Protein AF-A0A968ZAB3-F1 (afdb_monomer_lite)

Structure (mmCIF, N/CA/C/O backbone):
data_AF-A0A968ZAB3-F1
#
_entry.id   AF-A0A968ZAB3-F1
#
loop_
_atom_site.group_PDB
_atom_site.id
_atom_site.type_symbol
_atom_site.label_atom_id
_atom_site.label_alt_id
_atom_site.label_comp_id
_atom_site.label_asym_id
_atom_site.label_entity_id
_atom_site.label_seq_id
_atom_site.pdbx_PDB_ins_code
_atom_site.Cartn_x
_atom_site.Cartn_y
_atom_site.Cartn_z
_atom_site.occupancy
_atom_site.B_iso_or_equiv
_atom_site.auth_seq_id
_atom_site.auth_comp_id
_atom_site.auth_asym_id
_atom_site.auth_atom_id
_atom_site.pdbx_PDB_model_num
ATOM 1 N N . MET A 1 1 ? -0.137 -15.076 -0.447 1.00 89.81 1 MET A N 1
ATOM 2 C CA . MET A 1 1 ? 0.086 -13.792 0.248 1.00 89.81 1 MET A CA 1
ATOM 3 C C . MET A 1 1 ? 0.055 -14.025 1.760 1.00 89.81 1 MET A C 1
ATOM 5 O O . MET A 1 1 ? -0.818 -14.782 2.171 1.00 89.81 1 MET A O 1
ATOM 9 N N . PRO A 1 2 ? 0.980 -13.472 2.573 1.00 95.81 2 PRO A N 1
ATOM 10 C CA . PRO A 1 2 ? 0.998 -13.671 4.029 1.00 95.81 2 PRO A CA 1
ATOM 11 C C . PRO A 1 2 ? -0.236 -13.106 4.744 1.00 95.81 2 PRO A C 1
ATOM 13 O O . PRO A 1 2 ? -0.770 -12.071 4.343 1.00 95.81 2 PRO A O 1
ATOM 16 N N . ASN A 1 3 ? -0.643 -13.758 5.839 1.00 97.44 3 ASN A N 1
ATOM 17 C CA . ASN A 1 3 ? -1.815 -13.360 6.627 1.00 97.44 3 ASN A CA 1
ATOM 18 C C . ASN A 1 3 ? -1.611 -12.066 7.428 1.00 97.44 3 ASN A C 1
ATOM 20 O O . ASN A 1 3 ? -2.592 -11.393 7.720 1.00 97.44 3 ASN A O 1
ATOM 24 N N . LEU A 1 4 ? -0.371 -11.720 7.782 1.00 98.12 4 LEU A N 1
ATOM 25 C CA . LEU A 1 4 ? -0.034 -10.498 8.517 1.00 98.12 4 LEU A CA 1
ATOM 26 C C . LEU A 1 4 ? 0.718 -9.521 7.618 1.00 98.12 4 LEU A C 1
ATOM 28 O O . LEU A 1 4 ? 1.551 -9.944 6.812 1.00 98.12 4 LEU A O 1
ATOM 32 N N . LEU A 1 5 ? 0.442 -8.225 7.774 1.00 98.12 5 LEU A N 1
ATOM 33 C CA . LEU A 1 5 ? 1.093 -7.162 7.011 1.00 98.12 5 LEU A CA 1
ATOM 34 C C . LEU A 1 5 ? 2.59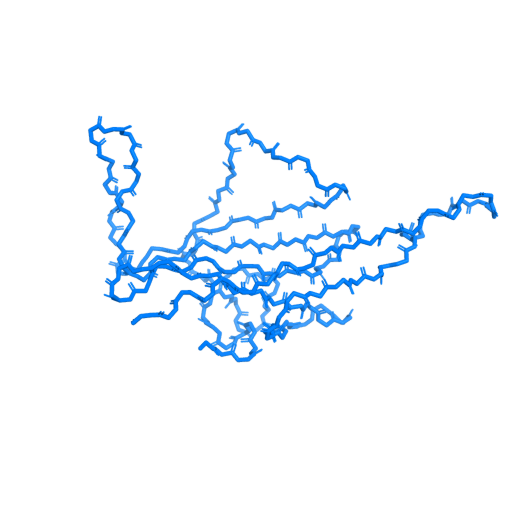2 -7.091 7.328 1.00 98.12 5 LEU A C 1
ATOM 36 O O . LEU A 1 5 ? 3.405 -6.985 6.408 1.00 98.12 5 LEU A O 1
ATOM 40 N N . SER A 1 6 ? 2.967 -7.235 8.600 1.00 97.81 6 SER A N 1
ATOM 41 C CA . SER A 1 6 ? 4.368 -7.302 9.046 1.00 97.81 6 SER A CA 1
ATOM 42 C C . SER A 1 6 ? 5.193 -8.398 8.351 1.00 97.81 6 SER A C 1
ATOM 44 O O . SER A 1 6 ? 6.395 -8.236 8.149 1.00 97.81 6 SER A O 1
ATOM 46 N N . ALA A 1 7 ? 4.553 -9.483 7.906 1.00 97.50 7 ALA A N 1
ATOM 47 C CA . ALA A 1 7 ? 5.204 -10.606 7.230 1.00 97.50 7 ALA A CA 1
ATOM 48 C C . ALA A 1 7 ? 5.378 -10.409 5.710 1.00 97.50 7 ALA A C 1
ATOM 50 O O . ALA A 1 7 ? 5.900 -11.289 5.029 1.00 97.50 7 ALA A O 1
ATOM 51 N N . THR A 1 8 ? 4.924 -9.283 5.153 1.00 95.94 8 THR A N 1
ATOM 52 C CA . THR A 1 8 ? 4.947 -9.032 3.698 1.00 95.94 8 THR A CA 1
ATOM 53 C C . THR A 1 8 ? 6.264 -8.459 3.183 1.00 95.94 8 THR A C 1
ATOM 55 O O . THR A 1 8 ? 6.495 -8.467 1.978 1.00 95.94 8 THR A O 1
ATOM 58 N N . GLY A 1 9 ? 7.092 -7.901 4.071 1.00 95.12 9 GLY A N 1
ATOM 59 C CA . GLY A 1 9 ? 8.276 -7.120 3.700 1.00 95.12 9 GLY A CA 1
ATOM 60 C C . GLY A 1 9 ? 7.972 -5.718 3.149 1.00 95.12 9 GLY A C 1
ATOM 61 O O . GLY A 1 9 ? 8.903 -4.981 2.847 1.00 95.12 9 GLY A O 1
ATOM 62 N N . CYS A 1 10 ? 6.698 -5.318 3.034 1.00 96.19 10 CYS A N 1
ATOM 63 C CA . CYS A 1 10 ? 6.307 -3.985 2.547 1.00 96.19 10 CYS A CA 1
ATOM 64 C C . CYS A 1 10 ? 6.329 -2.907 3.645 1.00 96.19 10 CYS A C 1
ATOM 66 O O . CYS A 1 10 ? 6.265 -1.714 3.356 1.00 96.19 10 CYS A O 1
ATOM 68 N N . VAL A 1 11 ? 6.426 -3.314 4.908 1.00 97.88 11 VAL A N 1
ATOM 69 C CA . VAL A 1 11 ? 6.425 -2.437 6.084 1.00 97.88 11 VAL A CA 1
ATOM 70 C C . VAL A 1 11 ? 7.635 -2.721 6.966 1.00 97.88 11 VAL A C 1
ATOM 72 O O . VAL A 1 11 ? 8.262 -3.777 6.862 1.00 97.88 11 VAL A O 1
ATOM 75 N N . ASN A 1 12 ? 7.968 -1.787 7.851 1.00 97.25 12 ASN A N 1
ATOM 76 C CA . ASN A 1 12 ? 8.975 -2.023 8.873 1.00 97.25 12 ASN A CA 1
ATOM 77 C C . ASN A 1 12 ? 8.484 -3.128 9.827 1.00 97.25 12 ASN A C 1
ATOM 79 O O . ASN A 1 12 ? 7.412 -3.023 10.414 1.00 97.25 12 ASN A O 1
ATOM 83 N N . THR A 1 13 ? 9.272 -4.189 10.004 1.00 92.19 13 THR A N 1
ATOM 84 C CA . THR A 1 13 ? 8.870 -5.361 10.802 1.00 92.19 13 THR A CA 1
ATOM 85 C C . THR A 1 13 ? 8.714 -5.069 12.295 1.00 92.19 13 THR A C 1
ATOM 87 O O . THR A 1 13 ? 7.962 -5.766 12.967 1.00 92.19 13 THR A O 1
ATOM 90 N N . GLN A 1 14 ? 9.392 -4.043 12.816 1.00 94.88 14 GLN A N 1
ATOM 91 C CA . GLN A 1 14 ? 9.290 -3.602 14.213 1.00 94.88 14 GLN A CA 1
ATOM 92 C C . GLN A 1 14 ? 8.201 -2.541 14.413 1.00 94.88 14 GLN A C 1
ATOM 94 O O . GLN A 1 14 ? 7.703 -2.361 15.521 1.00 94.88 14 GLN A O 1
ATOM 99 N N . ASN A 1 15 ? 7.836 -1.824 13.350 1.00 96.62 15 ASN A N 1
ATOM 100 C CA . ASN A 1 15 ? 6.760 -0.843 13.364 1.00 96.62 15 ASN A CA 1
ATOM 101 C C . ASN A 1 15 ? 5.986 -0.885 12.037 1.00 96.62 15 ASN A C 1
ATOM 103 O O . ASN A 1 15 ? 6.250 -0.063 11.155 1.00 96.62 15 ASN A O 1
ATOM 107 N N . PRO A 1 16 ? 5.015 -1.806 11.891 1.00 97.19 16 PRO A N 1
ATOM 108 C CA . PRO A 1 16 ? 4.278 -1.998 10.642 1.00 97.19 16 PRO A CA 1
ATOM 109 C C . PRO A 1 16 ? 3.533 -0.755 10.133 1.00 97.19 16 PRO A C 1
ATOM 111 O O . PRO A 1 16 ? 3.078 -0.738 8.993 1.00 97.19 16 PRO A O 1
ATOM 114 N N . ALA A 1 17 ? 3.369 0.279 10.970 1.00 96.44 17 ALA A N 1
ATOM 115 C CA . ALA A 1 17 ? 2.739 1.547 10.597 1.00 96.44 17 ALA A CA 1
ATOM 116 C C . ALA A 1 17 ? 3.661 2.447 9.757 1.00 96.44 17 ALA A C 1
ATOM 118 O O . ALA A 1 17 ? 3.250 3.534 9.345 1.00 96.44 17 ALA A O 1
ATOM 119 N N . GLN A 1 18 ? 4.915 2.031 9.576 1.00 97.56 18 GLN A N 1
ATOM 120 C CA . GLN A 1 18 ? 5.922 2.684 8.755 1.00 97.56 18 GLN A CA 1
ATOM 121 C C . GLN A 1 18 ? 6.264 1.796 7.553 1.00 97.56 18 GLN A C 1
ATOM 123 O O . GLN A 1 18 ? 6.309 0.568 7.685 1.00 97.56 18 GLN A O 1
ATOM 128 N N . PRO A 1 19 ? 6.554 2.390 6.385 1.00 97.44 19 PRO A N 1
ATOM 129 C CA . PRO A 1 19 ? 6.992 1.631 5.222 1.00 97.44 19 PRO A CA 1
ATOM 130 C C . PRO A 1 19 ? 8.323 0.919 5.490 1.00 97.44 19 PRO A C 1
ATOM 132 O O . PRO A 1 19 ? 9.128 1.353 6.318 1.00 97.44 19 PRO A O 1
ATOM 135 N N . ALA A 1 20 ? 8.573 -0.172 4.766 1.00 96.56 20 ALA A N 1
ATOM 136 C CA . ALA A 1 20 ? 9.901 -0.773 4.745 1.00 96.56 20 ALA A CA 1
ATOM 137 C C . ALA A 1 20 ? 10.923 0.184 4.103 1.00 96.56 20 ALA A C 1
ATOM 139 O O . ALA A 1 20 ? 10.577 1.067 3.312 1.00 96.56 20 ALA A O 1
ATOM 140 N N . ASN A 1 21 ? 12.204 -0.003 4.424 1.00 93.12 21 ASN A N 1
ATOM 141 C CA . ASN A 1 21 ? 13.275 0.788 3.821 1.00 93.12 21 ASN A CA 1
ATOM 142 C C . ASN A 1 21 ? 13.300 0.609 2.294 1.00 93.12 21 ASN A C 1
ATOM 144 O O . ASN A 1 21 ? 13.157 -0.502 1.790 1.00 93.12 21 ASN A O 1
ATOM 148 N N . GLY A 1 22 ? 13.525 1.706 1.567 1.00 89.12 22 GLY A N 1
ATOM 149 C CA . GLY A 1 22 ? 13.608 1.708 0.101 1.00 89.12 22 GLY A CA 1
ATOM 150 C C . GLY A 1 22 ? 12.270 1.891 -0.621 1.00 89.12 22 GLY A C 1
ATOM 151 O O . GLY A 1 22 ? 12.263 2.057 -1.838 1.00 89.12 22 GLY A O 1
ATOM 152 N N . LEU A 1 23 ? 11.144 1.922 0.099 1.00 94.44 23 LEU A N 1
ATOM 153 C CA . LEU A 1 23 ? 9.862 2.324 -0.474 1.00 94.44 23 LEU A CA 1
ATOM 154 C C . LEU A 1 23 ? 9.859 3.825 -0.782 1.00 94.44 23 LEU A C 1
ATOM 156 O O . LEU A 1 23 ? 10.182 4.655 0.068 1.00 94.44 23 LEU A O 1
ATOM 160 N N . ILE A 1 24 ? 9.451 4.172 -1.999 1.00 94.25 24 ILE A N 1
ATOM 161 C CA . ILE A 1 24 ? 9.455 5.542 -2.511 1.00 94.25 24 ILE A CA 1
ATOM 162 C C . ILE A 1 24 ? 8.094 6.181 -2.208 1.00 94.25 24 ILE A C 1
ATOM 164 O O . ILE A 1 24 ? 7.087 5.709 -2.744 1.00 94.25 24 ILE A O 1
ATOM 168 N N . PRO A 1 25 ? 8.011 7.225 -1.364 1.00 96.69 25 PRO A N 1
ATOM 169 C CA . PRO A 1 25 ? 6.752 7.917 -1.113 1.00 96.69 25 PRO A CA 1
ATOM 170 C C . PRO A 1 25 ? 6.302 8.687 -2.358 1.00 96.69 25 PRO A C 1
ATOM 172 O O . PRO A 1 25 ? 7.124 9.269 -3.067 1.00 96.69 25 PRO A O 1
ATOM 175 N N . TYR A 1 26 ? 4.996 8.722 -2.615 1.00 94.56 26 TYR A N 1
ATOM 176 C CA . TYR A 1 26 ? 4.434 9.538 -3.692 1.00 94.56 26 TYR A CA 1
ATOM 177 C C . TYR A 1 26 ? 3.026 10.029 -3.357 1.00 94.56 26 TYR A C 1
ATOM 179 O O . TYR A 1 26 ? 2.300 9.409 -2.581 1.00 94.56 26 TYR A O 1
ATOM 187 N N . GLU A 1 27 ? 2.608 11.104 -4.021 1.00 93.44 27 GLU A N 1
ATOM 188 C CA . GLU A 1 27 ? 1.222 11.568 -4.030 1.00 93.44 27 GLU A CA 1
ATOM 189 C C . GLU A 1 27 ? 0.727 11.705 -5.476 1.00 93.44 27 GLU A C 1
ATOM 191 O O . GLU A 1 27 ? 1.473 12.173 -6.339 1.00 93.44 27 GLU A O 1
ATOM 196 N N . PRO A 1 28 ? -0.517 11.293 -5.784 1.00 90.62 28 PRO A N 1
ATOM 197 C CA . PRO A 1 28 ? -1.121 11.574 -7.079 1.00 90.62 28 PRO A CA 1
ATOM 198 C C . PRO A 1 28 ? -1.289 13.083 -7.278 1.00 90.62 28 PRO A C 1
ATOM 200 O O . PRO A 1 28 ? -1.710 13.781 -6.358 1.00 90.62 28 PRO A O 1
ATOM 203 N N . ALA A 1 29 ? -1.069 13.567 -8.502 1.00 88.81 29 ALA A N 1
ATOM 204 C CA . ALA A 1 29 ? -1.278 14.978 -8.842 1.00 88.81 29 ALA A CA 1
ATOM 205 C C . ALA A 1 29 ? -2.730 15.447 -8.599 1.00 88.81 29 ALA A C 1
ATOM 207 O O . ALA A 1 29 ? -2.961 16.598 -8.242 1.00 88.81 29 ALA A O 1
ATOM 208 N N . ALA A 1 30 ? -3.701 14.541 -8.757 1.00 89.25 30 ALA A N 1
ATOM 209 C CA . ALA A 1 30 ? -5.115 14.773 -8.477 1.00 89.25 30 ALA A CA 1
ATOM 210 C C . ALA A 1 30 ? -5.609 13.798 -7.386 1.00 89.25 30 ALA A C 1
ATOM 212 O O . ALA A 1 30 ? -6.000 12.666 -7.692 1.00 89.25 30 ALA A O 1
ATOM 213 N N . PRO A 1 31 ? -5.559 14.179 -6.097 1.00 84.81 31 PRO A N 1
ATOM 214 C CA . PRO A 1 31 ? -5.980 13.306 -5.008 1.00 84.81 31 PRO A CA 1
ATOM 215 C C . PRO A 1 31 ? -7.510 13.196 -4.926 1.00 84.81 31 PRO A C 1
ATOM 217 O O . PRO A 1 31 ? -8.227 14.193 -4.905 1.00 84.81 31 PRO A O 1
ATOM 220 N N . PHE A 1 32 ? -8.022 11.968 -4.805 1.00 80.62 32 PHE A N 1
ATOM 221 C CA . PHE A 1 32 ? -9.450 11.725 -4.585 1.00 80.62 32 PHE A CA 1
ATOM 222 C C . PHE A 1 32 ? -9.852 11.892 -3.113 1.00 80.62 32 PHE A C 1
ATOM 224 O O . PHE A 1 32 ? -9.198 11.361 -2.203 1.00 80.62 32 PHE A O 1
ATOM 231 N N . TRP A 1 33 ? -10.986 12.566 -2.894 1.00 81.56 33 TRP A N 1
ATOM 232 C CA . TRP A 1 33 ? -11.656 12.622 -1.596 1.00 81.56 33 TRP A CA 1
ATOM 233 C C . TRP A 1 33 ? -12.182 11.235 -1.192 1.00 81.56 33 TRP A C 1
ATOM 235 O O . TRP A 1 33 ? -12.580 10.434 -2.039 1.00 81.56 33 TRP A O 1
ATOM 245 N N . SER A 1 34 ? -12.132 10.906 0.102 1.00 76.94 34 SER A N 1
ATOM 246 C CA . SER A 1 34 ? -12.699 9.651 0.626 1.00 76.94 34 SER A CA 1
ATOM 247 C C . SER A 1 34 ? -13.106 9.818 2.082 1.00 76.94 34 SER A C 1
ATOM 249 O O . SER A 1 34 ? -12.380 9.377 2.965 1.00 76.94 34 SER A O 1
ATOM 251 N N . ASP A 1 35 ? -14.209 10.518 2.335 1.00 80.50 35 ASP A N 1
ATOM 252 C CA . ASP A 1 35 ? -14.836 10.571 3.664 1.00 80.50 35 ASP A CA 1
ATOM 253 C C . ASP A 1 35 ? -13.863 10.946 4.800 1.00 80.50 35 ASP A C 1
ATOM 255 O O . ASP A 1 35 ? -13.811 10.306 5.848 1.00 80.50 35 ASP A O 1
ATOM 259 N N . ASN A 1 36 ? -13.039 11.977 4.573 1.00 84.06 36 ASN A N 1
ATOM 260 C CA . ASN A 1 36 ? -11.971 12.437 5.479 1.00 84.06 36 ASN A CA 1
ATOM 261 C C . ASN A 1 36 ? -10.839 11.431 5.767 1.00 84.06 36 ASN A C 1
ATOM 263 O O . ASN A 1 36 ? -9.986 11.706 6.614 1.00 84.06 36 ASN A O 1
ATOM 267 N N . ALA A 1 37 ? -10.774 10.301 5.062 1.00 89.06 37 ALA A N 1
ATOM 268 C CA . ALA A 1 37 ? -9.655 9.381 5.176 1.00 89.06 37 ALA A CA 1
ATOM 269 C C . ALA A 1 37 ? -8.405 9.943 4.483 1.00 89.06 37 ALA A C 1
ATOM 271 O O . ALA A 1 37 ? -8.390 10.159 3.257 1.00 89.06 37 ALA A O 1
ATOM 272 N N . THR A 1 38 ? -7.339 10.129 5.261 1.00 91.94 38 THR A N 1
ATOM 273 C CA . THR A 1 38 ? -6.016 10.456 4.727 1.00 91.94 38 THR A CA 1
ATOM 274 C C . THR A 1 38 ? -5.365 9.198 4.172 1.00 91.94 38 THR A C 1
ATOM 276 O O . THR A 1 38 ? -5.655 8.076 4.601 1.00 91.94 38 THR A O 1
ATOM 279 N N . LYS A 1 39 ? -4.534 9.384 3.146 1.00 94.19 39 LYS A N 1
ATOM 280 C CA . LYS A 1 39 ? -3.902 8.288 2.421 1.00 94.19 39 LYS A CA 1
ATOM 281 C C . LYS A 1 39 ? -2.432 8.590 2.288 1.00 94.19 39 LYS A C 1
ATOM 283 O O . LYS A 1 39 ? -2.087 9.636 1.760 1.00 94.19 39 LYS A O 1
ATOM 288 N N . GLU A 1 40 ? -1.615 7.662 2.740 1.00 96.19 40 GLU A N 1
ATOM 289 C CA . GLU A 1 40 ? -0.171 7.698 2.554 1.00 96.19 40 GLU A CA 1
ATOM 290 C C . GLU A 1 40 ? 0.171 6.593 1.559 1.00 96.19 40 GLU A C 1
ATOM 292 O O . GLU A 1 40 ? -0.423 5.507 1.615 1.00 96.19 40 GLU A O 1
ATOM 297 N N . ARG A 1 41 ? 1.050 6.873 0.593 1.00 97.69 41 ARG A N 1
ATOM 298 C CA . ARG A 1 41 ? 1.319 5.944 -0.505 1.00 97.69 41 ARG A CA 1
ATOM 299 C C . ARG A 1 41 ? 2.797 5.789 -0.755 1.00 97.69 41 ARG A C 1
ATOM 301 O O . ARG A 1 41 ? 3.563 6.747 -0.697 1.00 97.69 41 ARG A O 1
ATOM 308 N N . TRP A 1 42 ? 3.148 4.565 -1.114 1.00 97.88 42 TRP A N 1
ATOM 309 C CA . TRP A 1 42 ? 4.507 4.192 -1.434 1.00 97.88 42 TRP A CA 1
ATOM 310 C C . TRP A 1 42 ? 4.557 3.267 -2.636 1.00 97.88 42 TRP A C 1
ATOM 312 O O . TRP A 1 42 ? 3.627 2.496 -2.893 1.00 97.88 42 TRP A O 1
ATOM 322 N N . LEU A 1 43 ? 5.666 3.348 -3.354 1.00 96.19 43 LEU A N 1
ATOM 323 C CA . LEU A 1 43 ? 6.013 2.487 -4.464 1.00 96.19 43 LEU A CA 1
ATOM 324 C C . LEU A 1 43 ? 7.267 1.695 -4.096 1.00 96.19 43 LEU A C 1
ATOM 326 O O . LEU A 1 43 ? 8.307 2.275 -3.790 1.00 96.19 43 LEU A O 1
ATOM 330 N N . ALA A 1 44 ? 7.171 0.372 -4.138 1.00 94.75 44 ALA A N 1
ATOM 331 C CA . ALA A 1 44 ? 8.320 -0.516 -4.088 1.00 94.75 44 ALA A CA 1
ATOM 332 C C . ALA A 1 44 ? 8.657 -0.956 -5.514 1.00 94.75 44 ALA A C 1
ATOM 334 O O . ALA A 1 44 ? 7.804 -1.506 -6.217 1.00 94.75 44 ALA A O 1
ATOM 335 N N . VAL A 1 45 ? 9.901 -0.726 -5.931 1.00 92.75 45 VAL A N 1
ATOM 336 C CA . VAL A 1 45 ? 10.437 -1.216 -7.203 1.00 92.75 45 VAL A CA 1
ATOM 337 C C . VAL A 1 45 ? 11.515 -2.252 -6.885 1.00 92.75 45 VAL A C 1
ATOM 339 O O . VAL A 1 45 ? 12.465 -1.924 -6.171 1.00 92.75 45 VAL A O 1
ATOM 342 N N . PRO A 1 46 ? 11.380 -3.504 -7.350 1.00 87.75 46 PRO A N 1
ATOM 343 C CA . PRO A 1 46 ? 12.362 -4.543 -7.069 1.00 87.75 46 PRO A CA 1
ATOM 344 C C . PRO A 1 46 ? 13.714 -4.244 -7.732 1.00 87.75 46 PRO A C 1
ATOM 346 O O . PRO A 1 46 ? 13.798 -3.518 -8.720 1.00 87.75 46 PRO A O 1
ATOM 349 N N . ASN A 1 47 ? 14.777 -4.848 -7.195 1.00 78.44 47 ASN A N 1
ATOM 350 C CA . ASN A 1 47 ? 16.124 -4.885 -7.786 1.00 78.44 47 ASN A CA 1
ATOM 351 C C . ASN A 1 47 ? 16.797 -3.522 -8.034 1.00 78.44 47 ASN A C 1
ATOM 353 O O . ASN A 1 47 ? 17.752 -3.455 -8.806 1.00 78.44 47 ASN A O 1
ATOM 357 N N . SER A 1 48 ? 16.322 -2.442 -7.403 1.00 66.31 48 SER A N 1
ATOM 358 C CA . SER A 1 48 ? 16.836 -1.080 -7.621 1.00 66.31 48 SER A CA 1
ATOM 359 C C . SER A 1 48 ? 16.846 -0.667 -9.101 1.00 66.31 48 SER A C 1
ATOM 361 O O . SER A 1 48 ? 17.716 0.083 -9.541 1.00 66.31 48 SER A O 1
ATOM 363 N N . THR A 1 49 ? 15.900 -1.182 -9.891 1.00 75.06 49 THR A N 1
ATOM 364 C CA . THR A 1 49 ? 15.803 -0.882 -11.323 1.00 75.06 49 THR A CA 1
ATOM 365 C C . THR A 1 49 ? 15.070 0.429 -11.582 1.00 75.06 49 THR A C 1
ATOM 367 O O . THR A 1 49 ? 14.209 0.842 -10.806 1.00 75.06 49 THR A O 1
ATOM 370 N N . SER A 1 50 ? 15.358 1.054 -12.721 1.00 81.69 50 SER A N 1
ATOM 371 C CA . SER A 1 50 ? 14.627 2.215 -13.229 1.00 81.69 50 SER A CA 1
ATOM 372 C C . SER A 1 50 ? 13.240 1.820 -13.744 1.00 81.69 50 SER A C 1
ATOM 374 O O . SER A 1 50 ? 13.071 0.756 -14.338 1.00 81.69 50 SER A O 1
ATOM 376 N N . ILE A 1 51 ? 12.262 2.710 -13.584 1.00 89.75 51 ILE A N 1
ATOM 377 C CA . ILE A 1 51 ? 10.969 2.614 -14.270 1.00 89.75 51 ILE A CA 1
ATOM 378 C C . ILE A 1 51 ? 11.102 3.311 -15.625 1.00 89.75 51 ILE A C 1
ATOM 380 O O . ILE A 1 51 ? 11.532 4.463 -15.686 1.00 89.75 51 ILE A O 1
ATOM 384 N N . GLY A 1 52 ? 10.747 2.614 -16.703 1.00 86.00 52 GLY A N 1
ATOM 385 C CA . GLY A 1 52 ? 10.635 3.216 -18.032 1.00 86.00 52 GLY A CA 1
ATOM 386 C C . GLY A 1 52 ? 9.297 3.934 -18.213 1.00 86.00 52 GLY A C 1
ATOM 387 O O . GLY A 1 52 ? 8.302 3.547 -17.602 1.00 86.00 52 GLY A O 1
ATOM 388 N N . VAL A 1 53 ? 9.268 4.948 -19.076 1.00 90.88 53 VAL A N 1
ATOM 389 C CA . VAL A 1 53 ? 8.033 5.599 -19.534 1.00 90.88 53 VAL A CA 1
ATOM 390 C C . VAL A 1 53 ? 7.826 5.220 -20.997 1.00 90.88 53 VAL A C 1
ATOM 392 O O . VAL A 1 53 ? 8.725 5.423 -21.816 1.00 90.88 53 VAL A O 1
ATOM 395 N N . GLY A 1 54 ? 6.683 4.614 -21.305 1.00 89.31 54 GLY A N 1
ATOM 396 C CA . GLY A 1 54 ? 6.292 4.247 -22.660 1.00 89.31 54 GLY A CA 1
ATOM 397 C C . GLY A 1 54 ? 6.015 5.472 -23.531 1.00 89.31 54 GLY A C 1
ATOM 398 O O . GLY A 1 54 ? 5.893 6.597 -23.048 1.00 89.31 54 GLY A O 1
ATOM 399 N N . SER A 1 55 ? 5.898 5.263 -24.844 1.00 91.44 55 SER A N 1
ATOM 400 C CA . SER A 1 55 ? 5.546 6.332 -25.794 1.00 91.44 55 SER A CA 1
ATOM 401 C C . SER A 1 55 ? 4.143 6.912 -25.571 1.00 91.44 55 SER A C 1
ATOM 403 O O . SER A 1 55 ? 3.846 8.002 -26.048 1.00 91.44 55 SER A O 1
ATOM 405 N N . ASP A 1 56 ? 3.286 6.173 -24.873 1.00 92.75 56 ASP A N 1
ATOM 406 C CA . ASP A 1 56 ? 1.953 6.561 -24.405 1.00 92.75 56 ASP A CA 1
ATOM 407 C C . ASP A 1 56 ? 1.974 7.354 -23.085 1.00 92.75 56 ASP A C 1
ATOM 409 O O . ASP A 1 56 ? 0.951 7.905 -22.685 1.00 92.75 56 ASP A O 1
ATOM 413 N N . GLY A 1 57 ? 3.136 7.461 -22.434 1.00 89.25 57 GLY A N 1
ATOM 414 C CA . GLY A 1 57 ? 3.294 8.104 -21.133 1.00 89.25 57 GLY A CA 1
ATOM 415 C C . GLY A 1 57 ? 3.086 7.167 -19.941 1.00 89.25 57 GLY A C 1
ATOM 416 O O . GLY A 1 57 ? 3.256 7.610 -18.803 1.00 89.25 57 GLY A O 1
ATOM 417 N N . ASP A 1 58 ? 2.774 5.889 -20.172 1.00 89.38 58 ASP A N 1
ATOM 418 C CA . ASP A 1 58 ? 2.538 4.926 -19.100 1.00 89.38 58 ASP A CA 1
ATOM 419 C C . ASP A 1 58 ? 3.849 4.397 -18.509 1.00 89.38 58 ASP A C 1
ATOM 421 O O . ASP A 1 58 ? 4.886 4.281 -19.168 1.00 89.38 58 ASP A O 1
ATOM 425 N N . PHE A 1 59 ? 3.814 4.053 -17.223 1.00 90.25 59 PHE A N 1
ATOM 426 C CA . PHE A 1 59 ? 4.969 3.492 -16.532 1.00 90.25 59 PHE A CA 1
ATOM 427 C C . PHE A 1 59 ? 5.103 1.990 -16.787 1.00 90.25 59 PHE A C 1
ATOM 429 O O . PHE A 1 59 ? 4.246 1.192 -16.404 1.00 90.25 59 PHE A O 1
ATOM 436 N N . GLY A 1 60 ? 6.248 1.592 -17.339 1.00 91.06 60 GLY A N 1
ATOM 437 C CA . GLY A 1 60 ? 6.677 0.201 -17.444 1.00 91.06 60 GLY A CA 1
ATOM 438 C C . GLY A 1 60 ? 7.174 -0.317 -16.097 1.00 91.06 60 GLY A C 1
ATOM 439 O O . GLY A 1 60 ? 8.379 -0.391 -15.860 1.00 91.06 60 GLY A O 1
ATOM 440 N N . LEU A 1 61 ? 6.247 -0.636 -15.191 1.00 92.12 61 LEU A N 1
ATOM 441 C CA . LEU A 1 61 ? 6.570 -1.154 -13.859 1.00 92.12 61 LEU A CA 1
ATOM 442 C C . LEU A 1 61 ? 7.019 -2.623 -13.946 1.00 92.12 61 LEU A C 1
ATOM 444 O O . LEU A 1 61 ? 6.266 -3.441 -14.477 1.00 92.12 61 LEU A O 1
ATOM 448 N N . PRO A 1 62 ? 8.205 -3.002 -13.435 1.00 92.69 62 PRO A N 1
ATOM 449 C CA . PRO A 1 62 ? 8.687 -4.381 -13.509 1.00 92.69 62 PRO A CA 1
ATOM 450 C C . PRO A 1 62 ? 7.838 -5.352 -12.670 1.00 92.69 62 PRO A C 1
ATOM 452 O O . PRO A 1 62 ? 7.129 -4.967 -11.738 1.00 92.69 62 PRO A O 1
ATOM 455 N N . ASN A 1 63 ? 7.918 -6.646 -12.995 1.00 93.81 63 ASN A N 1
ATOM 456 C CA . ASN A 1 63 ? 7.308 -7.693 -12.172 1.00 93.81 63 ASN A CA 1
ATOM 457 C C . ASN A 1 63 ? 7.917 -7.643 -10.763 1.00 93.81 63 ASN A C 1
ATOM 459 O O . ASN A 1 63 ? 9.130 -7.508 -10.614 1.00 93.81 63 ASN A O 1
ATOM 463 N N . GLY A 1 64 ? 7.075 -7.743 -9.737 1.00 92.88 64 GLY A N 1
ATOM 464 C CA . GLY A 1 64 ? 7.432 -7.557 -8.331 1.00 92.88 64 GLY A CA 1
ATOM 465 C C . GLY A 1 64 ? 7.207 -6.138 -7.798 1.00 92.88 64 GLY A C 1
ATOM 466 O O . GLY A 1 64 ? 7.385 -5.917 -6.602 1.00 92.88 64 GLY A O 1
ATOM 467 N N . THR A 1 65 ? 6.804 -5.169 -8.632 1.00 95.56 65 THR A N 1
ATOM 468 C CA . THR A 1 65 ? 6.410 -3.841 -8.142 1.00 95.56 65 THR A CA 1
ATOM 469 C C . THR A 1 65 ? 5.207 -3.928 -7.203 1.00 95.56 65 THR A C 1
ATOM 471 O O . THR A 1 65 ? 4.237 -4.635 -7.480 1.00 95.56 65 THR A O 1
ATOM 474 N N . VAL A 1 66 ? 5.241 -3.155 -6.114 1.00 96.56 66 VAL A N 1
ATOM 475 C CA . VAL A 1 66 ? 4.124 -3.034 -5.168 1.00 96.56 66 VAL A CA 1
ATOM 476 C C . VAL A 1 66 ? 3.764 -1.570 -4.967 1.00 96.56 66 VAL A C 1
ATOM 478 O O . VAL A 1 66 ? 4.609 -0.754 -4.608 1.00 96.56 66 VAL A O 1
ATOM 481 N N . LEU A 1 67 ? 2.487 -1.243 -5.145 1.00 97.56 67 LEU A N 1
ATOM 482 C CA . LEU A 1 67 ? 1.912 0.018 -4.698 1.00 97.56 67 LEU A CA 1
ATOM 483 C C . LEU A 1 67 ? 1.241 -0.225 -3.348 1.00 97.56 67 LEU A C 1
ATOM 485 O O . LEU A 1 67 ? 0.235 -0.933 -3.268 1.00 97.56 67 LEU A O 1
ATOM 489 N N . MET A 1 68 ? 1.780 0.381 -2.296 1.00 98.25 68 MET A N 1
ATOM 490 C CA . MET A 1 68 ? 1.226 0.311 -0.948 1.00 98.25 68 MET A CA 1
ATOM 491 C C . MET A 1 68 ? 0.460 1.586 -0.618 1.00 98.25 68 MET A C 1
ATOM 493 O O . MET A 1 68 ? 0.892 2.689 -0.956 1.00 98.25 68 MET A O 1
ATOM 497 N N . LYS A 1 69 ? -0.680 1.438 0.061 1.00 97.31 69 LYS A N 1
ATOM 498 C CA . LYS A 1 69 ? -1.472 2.558 0.576 1.00 97.31 69 LYS A CA 1
ATOM 499 C C . LYS A 1 69 ? -1.882 2.289 2.011 1.00 97.31 69 LYS A C 1
ATOM 501 O O . LYS A 1 69 ? -2.503 1.261 2.269 1.00 97.31 69 LYS A O 1
ATOM 506 N N . HIS A 1 70 ? -1.611 3.225 2.907 1.00 97.62 70 HIS A N 1
ATOM 507 C CA . HIS A 1 70 ? -2.236 3.274 4.223 1.00 97.62 70 HIS A CA 1
ATOM 508 C C . HIS A 1 70 ? -3.446 4.200 4.174 1.00 97.62 70 HIS A C 1
ATOM 510 O O . HIS A 1 70 ? -3.359 5.300 3.632 1.00 97.62 70 HIS A O 1
ATOM 516 N N . PHE A 1 71 ? -4.565 3.762 4.744 1.00 95.94 71 PHE A N 1
ATOM 517 C CA . PHE A 1 71 ? -5.742 4.594 4.965 1.00 95.94 71 PHE A CA 1
ATOM 518 C C . PHE A 1 71 ? -5.865 4.877 6.452 1.00 95.94 71 PHE A C 1
ATOM 520 O O . PHE A 1 71 ? -5.941 3.950 7.269 1.00 95.94 71 PHE A O 1
ATOM 527 N N . ARG A 1 72 ? -5.926 6.163 6.793 1.00 94.19 72 ARG A N 1
ATOM 528 C CA . ARG A 1 72 ? -6.158 6.609 8.160 1.00 94.19 72 ARG A CA 1
ATOM 529 C C . ARG A 1 72 ? -7.452 7.382 8.267 1.00 94.19 72 ARG A C 1
ATOM 531 O O . ARG A 1 72 ? -7.769 8.189 7.399 1.00 94.19 72 ARG A O 1
ATOM 538 N N . LEU A 1 73 ? -8.154 7.195 9.377 1.00 92.50 73 LEU A N 1
ATOM 539 C CA . LEU A 1 73 ? -9.311 8.003 9.739 1.00 92.50 73 LEU A CA 1
ATOM 540 C C . LEU A 1 73 ? -9.104 8.555 11.148 1.00 92.50 73 LEU A C 1
ATOM 542 O O . LEU A 1 73 ? -8.816 7.806 12.079 1.00 92.50 73 LEU A O 1
ATOM 546 N N . GLY A 1 74 ? -9.188 9.879 11.301 1.00 90.25 74 GLY A N 1
ATOM 547 C CA . GLY A 1 74 ? -8.911 10.533 12.586 1.00 90.25 74 GLY A CA 1
ATOM 548 C C . GLY A 1 74 ? -7.495 10.276 13.128 1.00 90.25 74 GLY A C 1
ATOM 549 O O . GLY A 1 74 ? -7.299 10.324 14.335 1.00 90.25 74 GLY A O 1
ATOM 550 N N . GLY A 1 75 ? -6.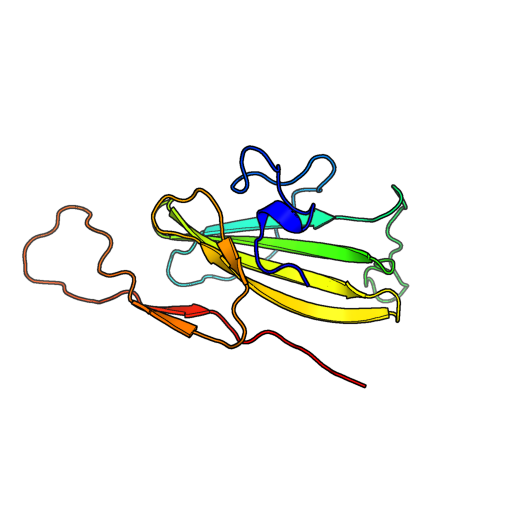527 9.974 12.252 1.00 90.38 75 GLY A N 1
ATOM 551 C CA . GLY A 1 75 ? -5.141 9.631 12.607 1.00 90.38 75 GLY A CA 1
ATOM 552 C C . GLY A 1 75 ? -4.877 8.132 12.808 1.00 90.38 75 GLY A C 1
ATOM 553 O O . GLY A 1 75 ? -3.731 7.695 12.681 1.00 90.38 75 GLY A O 1
ATOM 554 N N . ASN A 1 76 ? -5.920 7.329 13.022 1.00 92.88 76 ASN A N 1
ATOM 555 C CA . ASN A 1 76 ? -5.797 5.891 13.257 1.00 92.88 76 ASN A CA 1
ATOM 556 C C . ASN A 1 76 ? -5.667 5.128 11.942 1.00 92.88 76 ASN A C 1
ATOM 558 O O . ASN A 1 76 ? -6.408 5.412 11.002 1.00 92.88 76 ASN A O 1
ATOM 562 N N . LEU A 1 77 ? -4.767 4.144 11.885 1.00 96.06 77 LEU A N 1
ATOM 563 C CA . LEU A 1 77 ? -4.683 3.209 10.764 1.00 96.06 77 LEU A CA 1
ATOM 564 C C . LEU A 1 77 ? -5.898 2.289 10.764 1.00 96.06 77 LEU A C 1
ATOM 566 O O . LEU A 1 77 ? -6.207 1.658 11.770 1.00 96.06 77 LEU A O 1
ATOM 570 N N . ILE A 1 78 ? -6.582 2.236 9.626 1.00 96.06 78 ILE A N 1
ATOM 571 C CA . ILE A 1 78 ? -7.780 1.409 9.443 1.00 96.06 78 ILE A CA 1
ATOM 572 C C . ILE A 1 78 ? -7.486 0.275 8.470 1.00 96.06 78 ILE A C 1
ATOM 574 O O . ILE A 1 78 ? -7.851 -0.877 8.700 1.00 96.06 78 ILE A O 1
ATOM 578 N N . GLU A 1 79 ? -6.810 0.608 7.374 1.00 96.56 79 GLU A N 1
ATOM 579 C CA . GLU A 1 79 ? -6.631 -0.292 6.248 1.00 96.56 79 GLU A CA 1
ATOM 580 C C . GLU A 1 79 ? -5.263 -0.096 5.604 1.00 96.56 79 GLU A C 1
ATOM 582 O O . GLU A 1 79 ? -4.732 1.014 5.519 1.00 96.56 79 GLU A O 1
ATOM 587 N N . THR A 1 80 ? -4.695 -1.184 5.098 1.00 98.06 80 THR A N 1
ATOM 588 C CA . THR A 1 80 ? -3.583 -1.130 4.151 1.00 98.06 80 THR A CA 1
ATOM 589 C C . THR A 1 80 ? -3.891 -1.938 2.914 1.00 98.06 80 THR A C 1
ATOM 591 O O . THR A 1 80 ? -4.294 -3.092 3.008 1.00 98.06 80 THR A O 1
ATOM 594 N N . ARG A 1 81 ? -3.691 -1.332 1.743 1.00 97.94 81 ARG A N 1
ATOM 595 C CA . ARG A 1 81 ? -3.825 -2.020 0.459 1.00 97.94 81 ARG A CA 1
ATOM 596 C C . ARG A 1 81 ? -2.468 -2.201 -0.182 1.00 97.94 81 ARG A C 1
ATOM 598 O O . ARG A 1 81 ? -1.688 -1.251 -0.236 1.00 97.94 81 ARG A O 1
ATOM 605 N N . LEU A 1 82 ? -2.249 -3.391 -0.719 1.00 98.19 82 LEU A N 1
ATOM 606 C CA . LEU A 1 82 ? -1.132 -3.711 -1.592 1.00 98.19 82 LEU A CA 1
ATOM 607 C C . LEU A 1 82 ? -1.698 -4.016 -2.974 1.00 98.19 82 LEU A C 1
ATOM 609 O O . LEU A 1 82 ? -2.595 -4.844 -3.106 1.00 98.19 82 LEU A O 1
ATOM 613 N N . PHE A 1 83 ? -1.190 -3.338 -3.995 1.00 97.81 83 PHE A N 1
ATOM 614 C CA . PHE A 1 83 ? -1.444 -3.682 -5.388 1.00 97.81 83 PHE A CA 1
ATOM 615 C C . PHE A 1 83 ? -0.123 -4.128 -5.998 1.00 97.81 83 PHE A C 1
ATOM 617 O O . PHE A 1 83 ? 0.809 -3.331 -6.102 1.00 97.81 83 PHE A O 1
ATOM 624 N N . MET A 1 84 ? -0.021 -5.420 -6.290 1.00 96.62 84 MET A N 1
ATOM 625 C CA . MET A 1 84 ? 1.230 -6.094 -6.612 1.00 96.62 84 MET A CA 1
ATOM 626 C C . MET A 1 84 ? 1.210 -6.568 -8.054 1.00 96.62 84 MET A C 1
ATOM 628 O O . MET A 1 84 ? 0.234 -7.181 -8.484 1.00 96.62 84 MET A O 1
ATOM 632 N N . ARG A 1 85 ? 2.308 -6.318 -8.767 1.00 95.56 85 ARG A N 1
ATOM 633 C CA . ARG A 1 85 ? 2.586 -6.946 -10.052 1.00 95.56 85 ARG A CA 1
ATOM 634 C C . ARG A 1 85 ? 3.310 -8.259 -9.803 1.00 95.56 85 ARG A C 1
ATOM 636 O O . ARG A 1 85 ? 4.414 -8.259 -9.265 1.00 95.56 85 ARG A O 1
ATOM 643 N N . HIS A 1 86 ? 2.692 -9.371 -10.149 1.00 94.94 86 HIS A N 1
ATOM 644 C CA . HIS A 1 86 ? 3.204 -10.708 -9.898 1.00 94.94 86 HIS A CA 1
ATOM 645 C C . HIS A 1 86 ? 4.304 -11.107 -10.898 1.00 94.94 86 HIS A C 1
ATOM 647 O O . HIS A 1 86 ? 4.506 -10.429 -11.909 1.00 94.94 86 HIS A O 1
ATOM 653 N N . PRO A 1 87 ? 5.071 -12.180 -10.610 1.00 92.94 87 PRO A N 1
ATOM 654 C CA . PRO A 1 87 ? 6.120 -12.680 -11.503 1.00 92.94 87 PRO A CA 1
ATOM 655 C C . PRO A 1 87 ? 5.644 -13.084 -12.904 1.00 92.94 87 PRO A C 1
ATOM 657 O O . PRO A 1 87 ? 6.441 -13.028 -13.836 1.00 92.94 87 PRO A O 1
ATOM 660 N N . ASP A 1 88 ? 4.375 -13.456 -13.055 1.00 94.00 88 ASP A N 1
ATOM 661 C CA . ASP A 1 88 ? 3.698 -13.734 -14.333 1.00 94.00 88 ASP A CA 1
ATOM 662 C C . ASP A 1 88 ? 3.323 -12.457 -15.114 1.00 94.00 88 ASP A C 1
ATOM 664 O O . ASP A 1 88 ? 3.026 -12.521 -16.304 1.00 94.00 88 ASP A O 1
ATOM 668 N N . GLY A 1 89 ? 3.416 -11.285 -14.481 1.00 92.88 89 GLY A N 1
ATOM 669 C CA . GLY A 1 89 ? 3.103 -9.983 -15.062 1.00 92.88 89 GLY A CA 1
ATOM 670 C C . GLY A 1 89 ? 1.704 -9.463 -14.738 1.00 92.88 89 GLY A C 1
ATOM 671 O O . GLY A 1 89 ? 1.440 -8.291 -15.042 1.00 92.88 89 GLY A O 1
ATOM 672 N N . ASP A 1 90 ? 0.864 -10.274 -14.090 1.00 96.00 90 ASP A N 1
ATOM 673 C CA . ASP A 1 90 ? -0.495 -9.915 -13.702 1.00 96.00 90 ASP A CA 1
ATOM 674 C C . ASP A 1 90 ? -0.524 -9.056 -12.441 1.00 96.00 90 ASP A C 1
ATOM 676 O O . ASP A 1 90 ? 0.394 -9.045 -11.621 1.00 96.00 90 ASP A O 1
ATOM 680 N N . TRP A 1 91 ? -1.612 -8.311 -12.270 1.00 96.19 91 TRP A N 1
ATOM 681 C CA . TRP A 1 91 ? -1.816 -7.474 -11.096 1.00 96.19 91 TRP A CA 1
ATOM 682 C C . TRP A 1 91 ? -2.856 -8.071 -10.153 1.00 96.19 91 TRP A C 1
ATOM 684 O O . TRP A 1 91 ? -3.964 -8.404 -10.576 1.00 96.19 91 TRP A O 1
ATOM 694 N N . ALA A 1 92 ? -2.545 -8.098 -8.857 1.00 96.00 92 ALA A N 1
ATOM 695 C CA . ALA A 1 92 ? -3.496 -8.477 -7.818 1.00 96.00 92 ALA A CA 1
ATOM 696 C C . ALA A 1 92 ? -3.548 -7.456 -6.679 1.00 96.00 92 ALA A C 1
ATOM 698 O O . ALA A 1 92 ? -2.564 -6.795 -6.337 1.00 96.00 92 ALA A O 1
ATOM 699 N N . GLY A 1 93 ? -4.736 -7.330 -6.087 1.00 96.81 93 GLY A N 1
ATOM 700 C CA . GLY A 1 93 ? -4.998 -6.444 -4.956 1.00 96.81 93 GLY A CA 1
ATOM 701 C C . GLY A 1 93 ? -5.217 -7.219 -3.663 1.00 96.81 93 GLY A C 1
ATOM 702 O O . GLY A 1 93 ? -6.032 -8.140 -3.633 1.00 96.81 93 GLY A O 1
ATOM 703 N N . TYR A 1 94 ? -4.556 -6.791 -2.590 1.00 97.75 94 TYR A N 1
ATOM 704 C CA . TYR A 1 94 ? -4.675 -7.344 -1.244 1.00 97.75 94 TYR A CA 1
ATOM 705 C C . TYR A 1 94 ? -5.030 -6.250 -0.247 1.00 97.75 94 TYR A C 1
ATOM 707 O O . TYR A 1 94 ? -4.474 -5.152 -0.294 1.00 97.75 94 TYR A O 1
ATOM 715 N N . THR A 1 95 ? -5.921 -6.576 0.681 1.00 98.31 95 THR A N 1
ATOM 716 C CA . THR A 1 95 ? -6.430 -5.639 1.678 1.00 98.31 95 THR A CA 1
ATOM 717 C C . THR A 1 95 ? -6.177 -6.193 3.070 1.00 98.31 95 THR A C 1
ATOM 719 O O . THR A 1 95 ? -6.565 -7.320 3.362 1.00 98.31 95 THR A O 1
ATOM 722 N N . TYR A 1 96 ? -5.559 -5.387 3.925 1.00 98.31 96 TYR A N 1
ATOM 723 C CA . TYR A 1 96 ? -5.254 -5.703 5.312 1.00 98.31 96 TYR A CA 1
ATOM 724 C C . TYR A 1 96 ? -6.042 -4.781 6.242 1.00 98.31 96 TYR A C 1
ATOM 726 O O . TYR A 1 96 ? -6.024 -3.561 6.070 1.00 98.31 96 TYR A O 1
ATOM 734 N N . GLU A 1 97 ? -6.717 -5.357 7.234 1.00 97.94 97 GLU A N 1
ATOM 735 C CA . GLU A 1 97 ? -7.419 -4.627 8.291 1.00 97.94 97 GLU A CA 1
ATOM 736 C C . GLU A 1 97 ? -6.520 -4.487 9.517 1.00 97.94 97 GLU A C 1
ATOM 738 O O . GLU A 1 97 ? -6.046 -5.486 10.059 1.00 97.94 97 GLU A O 1
ATOM 743 N N . TRP A 1 98 ? -6.318 -3.252 9.970 1.00 97.81 98 TRP A N 1
ATOM 744 C CA . TRP A 1 98 ? -5.546 -2.970 11.177 1.00 97.81 98 TRP A CA 1
ATOM 745 C C . TRP A 1 98 ? -6.284 -3.395 12.446 1.00 97.81 98 TRP A C 1
ATOM 747 O O . TRP A 1 98 ? -7.502 -3.212 12.573 1.00 97.81 98 TRP A O 1
ATOM 757 N N . ASN A 1 99 ? -5.530 -3.939 13.403 1.00 95.88 99 ASN A N 1
ATOM 758 C CA . ASN A 1 99 ? -6.036 -4.179 14.750 1.00 95.88 99 ASN A CA 1
ATOM 759 C C . ASN A 1 99 ? -6.262 -2.854 15.505 1.00 95.88 99 ASN A C 1
ATOM 761 O O . ASN A 1 99 ? -5.757 -1.799 15.122 1.00 95.88 99 ASN A O 1
ATOM 765 N N . GLU A 1 100 ? -7.033 -2.902 16.592 1.00 92.94 100 GLU A N 1
ATOM 766 C CA . GLU A 1 100 ? -7.381 -1.706 17.376 1.00 92.94 100 GLU A CA 1
ATOM 767 C C . GLU A 1 100 ? -6.163 -1.038 18.026 1.00 92.94 100 GLU A C 1
ATOM 769 O O . GLU A 1 100 ? -6.178 0.164 18.278 1.00 92.94 100 GLU A O 1
ATOM 774 N N . GLN A 1 101 ? -5.101 -1.807 18.280 1.00 94.44 101 GLN A N 1
ATOM 775 C CA . GLN A 1 101 ? -3.857 -1.315 18.866 1.00 94.44 101 GLN A CA 1
ATOM 776 C C . GLN A 1 101 ? -2.972 -0.581 17.846 1.00 94.44 101 GLN A C 1
ATOM 778 O O . GLN A 1 101 ? -2.004 0.063 18.245 1.00 94.44 101 GLN A O 1
ATOM 783 N N . GLY A 1 102 ? -3.267 -0.681 16.545 1.00 94.94 102 GLY A N 1
ATOM 784 C CA . GLY A 1 102 ? -2.435 -0.123 15.481 1.00 94.94 102 GLY A CA 1
ATOM 785 C C . GLY A 1 102 ? -1.054 -0.777 15.380 1.00 94.94 102 GLY A C 1
ATOM 786 O O . GLY A 1 102 ? -0.115 -0.126 14.929 1.00 94.94 102 GLY A O 1
ATOM 787 N N . SER A 1 103 ? -0.910 -2.030 15.828 1.00 96.69 103 SER A N 1
ATOM 788 C CA . SER A 1 103 ? 0.384 -2.727 15.878 1.00 96.69 103 SER A CA 1
ATOM 789 C C . SER A 1 103 ? 0.656 -3.623 14.670 1.00 96.69 103 SER A C 1
ATOM 791 O O . SER A 1 103 ? 1.812 -3.807 14.309 1.00 96.69 103 SER A O 1
ATOM 793 N N . ASP A 1 104 ? -0.386 -4.156 14.028 1.00 98.25 104 ASP A N 1
ATOM 794 C CA . ASP A 1 104 ? -0.292 -4.912 12.775 1.00 98.25 104 ASP A CA 1
ATOM 795 C C . ASP A 1 104 ? -1.666 -4.960 12.083 1.00 98.25 104 ASP A C 1
ATOM 797 O O . ASP A 1 104 ? -2.684 -4.520 12.637 1.00 98.25 104 ASP A O 1
ATOM 801 N N . ALA A 1 105 ? -1.706 -5.527 10.880 1.00 98.19 105 ALA A N 1
ATOM 802 C CA . ALA A 1 105 ? -2.918 -5.703 10.101 1.00 98.19 105 ALA A CA 1
ATOM 803 C C . ALA A 1 105 ? -3.042 -7.126 9.539 1.00 98.19 105 ALA A C 1
ATOM 805 O O . ALA A 1 105 ? -2.058 -7.735 9.118 1.00 98.19 105 ALA A O 1
ATOM 806 N N . ALA A 1 106 ? -4.268 -7.648 9.508 1.00 98.31 106 ALA A N 1
ATOM 807 C CA . ALA A 1 106 ? -4.582 -8.991 9.031 1.00 98.31 106 ALA A CA 1
ATOM 808 C C . ALA A 1 106 ? -5.196 -8.957 7.627 1.00 98.31 106 ALA A C 1
ATOM 810 O O . ALA A 1 106 ? -6.065 -8.130 7.341 1.00 98.31 106 ALA A O 1
ATOM 811 N N . LEU A 1 107 ? -4.761 -9.867 6.755 1.00 98.38 107 LEU A N 1
ATOM 812 C CA . LEU A 1 107 ? -5.285 -10.020 5.401 1.00 98.38 107 LEU A CA 1
ATOM 813 C C . LEU A 1 107 ? -6.776 -10.368 5.444 1.00 98.38 107 LEU A C 1
A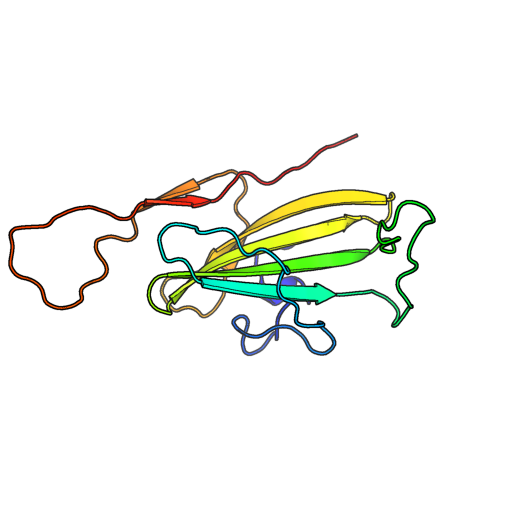TOM 815 O O . LEU A 1 107 ? -7.191 -11.312 6.119 1.00 98.38 107 LEU A O 1
ATOM 819 N N . LEU A 1 108 ? -7.575 -9.648 4.664 1.00 97.38 108 LEU A N 1
ATOM 820 C CA . LEU A 1 108 ? -8.982 -9.959 4.481 1.00 97.38 108 LEU A CA 1
ATOM 821 C C . LEU A 1 108 ? -9.182 -10.960 3.332 1.00 97.38 108 LEU A C 1
ATOM 823 O O . LEU A 1 108 ? -8.722 -10.705 2.217 1.00 97.38 108 LEU A O 1
ATOM 827 N N . PRO A 1 109 ? -9.924 -12.065 3.544 1.00 92.00 109 PRO A N 1
ATOM 828 C CA . PRO A 1 109 ? -10.228 -13.028 2.481 1.00 92.00 109 PRO A CA 1
ATOM 829 C C . PRO A 1 109 ? -11.298 -12.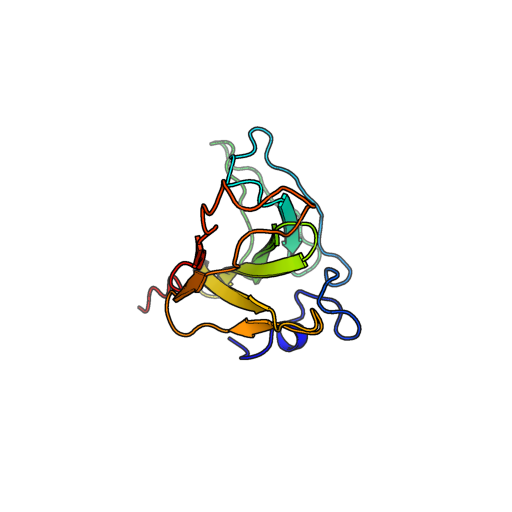511 1.505 1.00 92.00 109 PRO A C 1
ATOM 831 O O . PRO A 1 109 ? -11.419 -12.989 0.379 1.00 92.00 109 PRO A O 1
ATOM 834 N N . ALA A 1 110 ? -12.094 -11.532 1.932 1.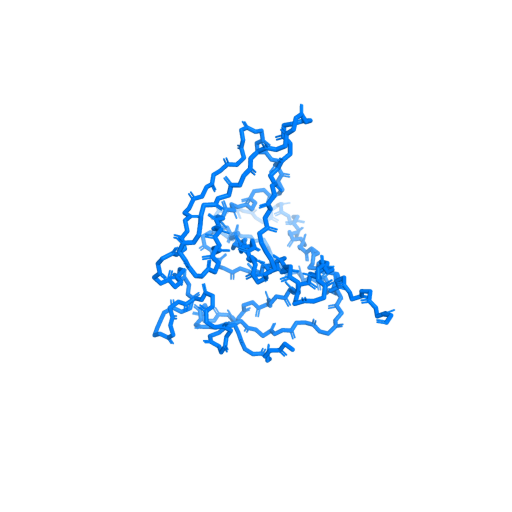00 91.31 110 ALA A N 1
ATOM 835 C CA . ALA A 1 110 ? -13.133 -10.887 1.149 1.00 91.31 110 ALA A CA 1
ATOM 836 C C . ALA A 1 110 ? -13.337 -9.451 1.646 1.00 91.31 110 ALA A C 1
ATOM 838 O O . ALA A 1 110 ? -12.822 -9.058 2.689 1.00 91.31 110 ALA A O 1
ATOM 839 N N . GLY A 1 111 ? -14.103 -8.668 0.894 1.00 89.12 111 GLY A N 1
ATOM 840 C CA . GLY A 1 111 ? -14.436 -7.302 1.286 1.00 89.12 111 GLY A CA 1
ATOM 841 C C . GLY A 1 111 ? -15.262 -7.284 2.568 1.00 89.12 111 GLY A C 1
ATOM 842 O O . GLY A 1 111 ? -16.052 -8.196 2.819 1.00 89.12 111 GLY A O 1
ATOM 843 N N . LYS A 1 112 ? -15.071 -6.239 3.368 1.00 92.50 112 LYS A N 1
ATOM 844 C CA . LYS A 1 112 ? -15.682 -6.084 4.688 1.00 92.50 112 LYS A CA 1
ATOM 845 C C . LYS A 1 112 ? -16.198 -4.662 4.850 1.00 92.50 112 LYS A C 1
ATOM 847 O O . LYS A 1 112 ? -15.494 -3.709 4.539 1.00 92.50 112 LYS A O 1
ATOM 852 N N . VAL A 1 113 ? -17.404 -4.511 5.385 1.00 90.81 113 VAL A N 1
ATOM 853 C CA . VAL A 1 113 ? -17.890 -3.220 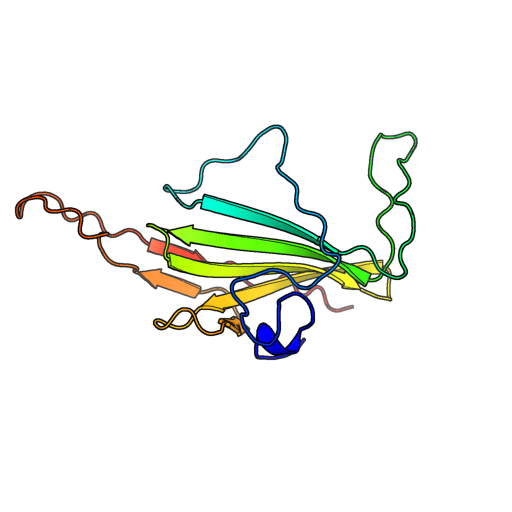5.886 1.00 90.81 113 VAL A CA 1
ATOM 854 C C . VAL A 1 113 ? -17.586 -3.155 7.376 1.00 90.81 113 VAL A C 1
ATOM 856 O O . VAL A 1 113 ? -17.892 -4.096 8.109 1.00 90.81 113 VAL A O 1
ATOM 859 N N . LYS A 1 114 ? -16.971 -2.059 7.819 1.00 86.38 114 LYS A N 1
ATOM 860 C CA . LYS A 1 114 ? -16.692 -1.805 9.233 1.00 86.38 114 LYS A CA 1
ATOM 861 C C . LYS A 1 114 ? -17.308 -0.474 9.639 1.00 86.38 114 LYS A C 1
ATOM 863 O O . LYS A 1 114 ? -17.035 0.555 9.020 1.00 86.38 114 LYS A O 1
ATOM 868 N N . ASP A 1 115 ? -18.126 -0.510 10.684 1.00 86.06 115 ASP A N 1
ATOM 869 C CA . ASP A 1 115 ? -18.559 0.698 11.379 1.00 86.06 115 ASP A CA 1
ATOM 870 C C . ASP A 1 115 ? -17.430 1.141 12.314 1.00 86.06 115 ASP A C 1
ATOM 872 O O . ASP A 1 115 ? -16.944 0.355 13.131 1.00 86.06 115 ASP A O 1
ATOM 876 N N . LEU A 1 116 ? -16.965 2.375 12.143 1.00 79.62 116 LEU A N 1
ATOM 877 C CA . LEU A 1 116 ? -15.888 2.951 12.948 1.00 79.62 116 LEU A CA 1
ATOM 878 C C . LEU A 1 116 ? -16.426 3.825 14.090 1.00 79.62 116 LEU A C 1
ATOM 880 O O . LEU A 1 116 ? -15.646 4.391 14.857 1.00 79.62 116 LEU A O 1
ATOM 884 N N . GLY A 1 117 ? -17.752 3.927 14.219 1.00 73.06 117 GLY A N 1
ATOM 885 C CA . GLY A 1 117 ? -18.412 4.858 15.118 1.00 73.06 117 GLY A CA 1
ATOM 886 C C . GLY A 1 117 ? -18.162 6.318 14.727 1.00 73.06 117 GLY A C 1
ATOM 887 O O . GLY A 1 117 ? -17.374 6.648 13.840 1.00 73.06 117 GLY A O 1
ATOM 888 N N . ALA A 1 118 ? -18.847 7.243 15.398 1.00 60.75 118 ALA A N 1
ATOM 889 C CA . ALA A 1 118 ? -18.542 8.661 15.250 1.00 60.75 118 ALA A CA 1
ATOM 890 C C . ALA A 1 118 ? -17.194 8.962 15.924 1.00 60.75 118 ALA A C 1
ATOM 892 O O . ALA A 1 118 ? -17.038 8.736 17.129 1.00 60.75 118 ALA A O 1
ATOM 893 N N . ALA A 1 119 ? -16.233 9.504 15.169 1.00 54.66 119 ALA A N 1
ATOM 894 C CA . ALA A 1 119 ? -14.998 10.041 15.729 1.00 54.66 119 ALA A CA 1
ATOM 895 C C . ALA A 1 119 ? -15.359 11.106 16.780 1.00 54.66 119 ALA A C 1
ATOM 897 O O . ALA A 1 119 ? -15.831 12.193 16.444 1.00 54.66 119 ALA A O 1
ATOM 898 N N . ARG A 1 120 ? -15.194 10.785 18.070 1.00 42.78 120 ARG A N 1
ATOM 899 C CA . ARG A 1 120 ? -15.539 11.692 19.172 1.00 42.78 120 ARG A CA 1
ATOM 900 C C . ARG A 1 120 ? -14.572 12.878 19.197 1.00 42.78 120 ARG A C 1
ATOM 902 O O . ARG A 1 120 ? -13.610 12.887 19.954 1.00 42.78 120 ARG A O 1
ATOM 909 N N . ARG A 1 121 ? -14.858 13.926 18.427 1.00 49.34 121 ARG A N 1
ATOM 910 C CA . ARG A 1 121 ? -14.569 15.294 18.871 1.00 49.34 121 ARG A CA 1
ATOM 911 C C . ARG A 1 121 ? -15.806 15.785 19.601 1.00 49.34 121 ARG A C 1
ATOM 913 O O . ARG A 1 121 ? -16.901 15.674 19.063 1.00 49.34 121 ARG A O 1
ATOM 920 N N . GLY A 1 122 ? -15.628 16.258 20.834 1.00 43.84 122 GLY A N 1
ATOM 921 C CA . GLY A 1 122 ? -16.714 16.690 21.713 1.00 43.84 122 GLY A CA 1
ATOM 922 C C . GLY A 1 122 ? -17.759 17.535 20.984 1.00 43.84 122 GLY A C 1
ATOM 923 O O . GLY A 1 122 ? -17.521 18.699 20.679 1.00 43.84 122 GLY A O 1
ATOM 924 N N . ARG A 1 123 ? -18.917 16.932 20.709 1.00 45.22 123 ARG A N 1
ATOM 925 C CA . ARG A 1 123 ? -20.156 17.604 20.322 1.00 45.22 123 ARG A CA 1
ATOM 926 C C . ARG A 1 123 ? -21.324 16.889 20.983 1.00 45.22 123 ARG A C 1
ATOM 928 O O . ARG A 1 123 ? -21.338 15.668 21.127 1.00 45.22 123 ARG A O 1
ATOM 935 N N . THR A 1 124 ? -22.253 17.705 21.454 1.00 45.50 124 THR A N 1
ATOM 936 C CA . THR A 1 124 ? -23.487 17.358 22.156 1.00 45.50 124 THR A CA 1
ATOM 937 C C . THR A 1 124 ? -24.394 16.434 21.333 1.00 45.50 124 THR A C 1
ATOM 939 O O . THR A 1 124 ? -24.266 16.310 20.119 1.00 45.50 124 THR A O 1
ATOM 942 N N . ARG A 1 125 ? -25.310 15.757 22.040 1.00 42.72 125 ARG A N 1
ATOM 943 C CA . ARG A 1 125 ? -26.068 14.536 21.686 1.00 42.72 125 ARG A CA 1
ATOM 944 C C . ARG A 1 125 ? -27.018 14.605 20.462 1.00 42.72 125 ARG A C 1
ATOM 946 O O . ARG A 1 125 ? -27.901 13.757 20.374 1.00 42.72 125 ARG A O 1
ATOM 953 N N . ALA A 1 126 ? -26.876 15.552 19.536 1.00 44.62 126 ALA A N 1
ATOM 954 C CA . ALA A 1 126 ? -27.812 15.724 18.416 1.00 44.62 126 ALA A CA 1
ATOM 955 C C . ALA A 1 126 ? -27.349 15.143 17.062 1.00 44.62 126 ALA A C 1
ATOM 957 O O . ALA A 1 126 ? -28.209 14.781 16.268 1.00 44.62 126 ALA A O 1
ATOM 958 N N . ASP A 1 127 ? -26.051 14.928 16.822 1.00 43.12 127 ASP A N 1
ATOM 959 C CA . ASP A 1 127 ? -25.567 14.474 15.505 1.00 43.12 127 ASP A CA 1
ATOM 960 C C . ASP A 1 127 ? -24.946 13.071 15.580 1.00 43.12 127 ASP A C 1
ATOM 962 O O . ASP A 1 127 ? -23.763 12.903 15.879 1.00 43.12 127 ASP A O 1
ATOM 966 N N . ARG A 1 128 ? -25.744 12.029 15.321 1.00 43.06 128 ARG A N 1
ATOM 967 C CA . ARG A 1 128 ? -25.252 10.652 15.138 1.00 43.06 128 ARG A CA 1
ATOM 968 C C . ARG A 1 128 ? -25.290 10.281 13.657 1.00 43.06 128 ARG A C 1
ATOM 970 O O . ARG A 1 128 ? -26.216 9.606 13.230 1.00 43.06 128 ARG A O 1
ATOM 977 N N . ASN A 1 129 ? -24.267 10.678 12.902 1.00 41.84 129 ASN A N 1
ATOM 978 C CA . ASN A 1 129 ? -23.932 10.007 11.644 1.00 41.84 129 ASN A CA 1
ATOM 979 C C . ASN A 1 129 ? -22.751 9.068 11.900 1.00 41.84 129 ASN A C 1
ATOM 981 O O . ASN A 1 129 ? -21.666 9.510 12.278 1.00 41.84 129 ASN A O 1
ATOM 985 N N . ALA A 1 130 ? -22.989 7.766 11.750 1.00 45.75 130 ALA A N 1
ATOM 986 C CA . ALA A 1 130 ? -21.950 6.747 11.790 1.00 45.75 130 ALA A CA 1
ATOM 987 C C . ALA A 1 130 ? -21.091 6.848 10.522 1.00 45.75 130 ALA A C 1
ATOM 989 O O . ALA A 1 130 ? -21.621 6.982 9.418 1.00 45.75 130 ALA A O 1
ATOM 990 N N . SER A 1 131 ? -19.769 6.798 10.672 1.00 55.19 131 SER A N 1
ATOM 991 C CA . SER A 1 131 ? -18.847 6.706 9.541 1.00 55.19 131 SER A CA 1
ATOM 992 C C . SER A 1 131 ? -18.549 5.232 9.274 1.00 55.19 131 SER A C 1
ATOM 994 O O . SER A 1 131 ? -17.821 4.589 10.030 1.00 55.19 131 SER A O 1
ATOM 996 N N . SER A 1 132 ? -19.120 4.689 8.201 1.00 52.59 132 SER A N 1
ATOM 997 C CA . SER A 1 132 ? -18.818 3.338 7.721 1.00 52.59 132 SER A CA 1
ATOM 998 C C . SER A 1 132 ? -17.729 3.388 6.654 1.00 52.59 132 SER A C 1
ATOM 1000 O O . SER A 1 132 ? -17.862 4.134 5.685 1.00 52.59 132 SER A O 1
ATOM 1002 N N . VAL A 1 133 ? -16.693 2.559 6.781 1.00 63.00 133 VAL A N 1
ATOM 1003 C CA . VAL A 1 133 ? -15.692 2.363 5.721 1.00 63.00 133 VAL A CA 1
ATOM 1004 C C . VAL A 1 133 ? -15.884 0.979 5.109 1.00 63.00 133 VAL A C 1
ATOM 1006 O O . VAL A 1 133 ? -15.995 -0.024 5.819 1.00 63.00 133 VAL A O 1
ATOM 1009 N N . THR A 1 134 ? -15.922 0.925 3.776 1.00 70.25 134 THR A N 1
ATOM 1010 C CA . THR A 1 134 ? -15.940 -0.336 3.026 1.00 70.25 134 THR A CA 1
ATOM 1011 C C . THR A 1 134 ? -14.522 -0.700 2.605 1.00 70.25 134 THR A C 1
ATOM 1013 O O . THR A 1 134 ? -13.895 0.003 1.814 1.00 70.25 134 THR A O 1
ATOM 1016 N N . LEU A 1 135 ? -14.038 -1.827 3.116 1.00 72.81 135 LEU A N 1
ATOM 1017 C CA . LEU A 1 135 ? -12.785 -2.459 2.728 1.00 72.81 135 LEU A CA 1
ATOM 1018 C C . LEU A 1 135 ? -13.073 -3.332 1.493 1.00 72.81 135 LEU A C 1
ATOM 1020 O O . LEU A 1 135 ? -13.877 -4.266 1.582 1.00 72.81 135 LEU A O 1
ATOM 1024 N N . PRO A 1 136 ? -12.503 -3.026 0.317 1.00 65.12 136 PRO A N 1
ATOM 1025 C CA . PRO A 1 136 ? -12.801 -3.722 -0.920 1.00 65.12 136 PRO A CA 1
ATOM 1026 C C . PRO A 1 136 ? -12.296 -5.158 -0.879 1.00 65.12 136 PRO A C 1
ATOM 1028 O O . PRO A 1 136 ? -11.345 -5.503 -0.172 1.00 65.12 136 PRO A O 1
ATOM 1031 N N . ARG A 1 137 ? -12.935 -5.993 -1.701 1.00 51.09 137 ARG A N 1
ATOM 1032 C CA . ARG A 1 137 ? -12.532 -7.385 -1.894 1.00 51.09 137 ARG A CA 1
ATOM 1033 C C . ARG A 1 137 ? -11.125 -7.440 -2.511 1.00 51.09 137 ARG A C 1
ATOM 1035 O O . ARG A 1 137 ? -10.824 -6.593 -3.357 1.00 51.09 137 ARG A O 1
ATOM 1042 N N . PRO A 1 138 ? -10.300 -8.440 -2.156 1.00 49.34 138 PRO A N 1
ATOM 1043 C CA . PRO A 1 138 ? -9.094 -8.750 -2.911 1.00 49.34 138 PRO A CA 1
ATOM 1044 C C . PRO A 1 138 ? -9.448 -8.962 -4.385 1.00 49.34 138 PRO A C 1
ATOM 1046 O O . PRO A 1 138 ? -10.426 -9.650 -4.695 1.00 49.34 138 PRO A O 1
ATOM 1049 N N . VAL A 1 139 ? -8.673 -8.374 -5.294 1.00 46.34 139 VAL A N 1
ATOM 1050 C CA . VAL A 1 139 ? -8.814 -8.647 -6.729 1.00 46.34 139 VAL A CA 1
ATOM 1051 C C . VAL A 1 139 ? -7.884 -9.813 -7.022 1.00 46.34 139 VAL A C 1
ATOM 1053 O O . VAL A 1 139 ? -6.706 -9.610 -7.293 1.00 46.34 139 VAL A O 1
ATOM 1056 N N . ALA A 1 140 ? -8.391 -11.034 -6.879 1.00 38.78 140 ALA A N 1
ATOM 1057 C CA . ALA A 1 140 ? -7.712 -12.223 -7.369 1.00 38.78 140 ALA A CA 1
ATOM 1058 C C . ALA A 1 140 ? -8.313 -12.568 -8.735 1.00 38.78 140 ALA A C 1
ATOM 1060 O O . ALA A 1 140 ? -9.440 -13.060 -8.808 1.00 38.78 140 ALA A O 1
ATOM 1061 N N . ARG A 1 141 ? -7.590 -12.275 -9.820 1.00 32.81 141 ARG A N 1
ATOM 1062 C CA . ARG A 1 141 ? -7.787 -13.009 -11.072 1.00 32.81 141 ARG A CA 1
ATOM 1063 C C . ARG A 1 141 ? -6.889 -14.234 -10.980 1.00 32.81 141 ARG A C 1
ATOM 1065 O O . ARG A 1 141 ? -5.681 -14.097 -10.875 1.00 32.81 141 ARG A O 1
ATOM 1072 N N . TRP A 1 142 ? -7.515 -15.400 -10.917 1.00 33.72 142 TRP A N 1
ATOM 1073 C CA . TRP A 1 142 ? -6.848 -16.676 -11.120 1.00 33.72 142 TRP A CA 1
ATOM 1074 C C . TRP A 1 142 ? -6.996 -17.026 -12.600 1.00 33.72 142 TRP A C 1
ATOM 1076 O O . TRP A 1 142 ? -8.125 -17.026 -13.102 1.00 33.72 142 TRP A O 1
ATOM 1086 N N . ALA A 1 143 ? -5.884 -17.313 -13.265 1.00 32.78 143 ALA A N 1
ATOM 1087 C CA . ALA A 1 143 ? -5.805 -18.108 -14.483 1.00 32.78 143 ALA A CA 1
ATOM 1088 C C . ALA A 1 143 ? -4.495 -18.899 -14.433 1.00 32.78 143 ALA A C 1
ATOM 1090 O O . ALA A 1 143 ? -3.479 -18.294 -14.029 1.00 32.78 143 ALA A O 1
#

Foldseek 3Di:
DDFWQLVPQQADVQARVHGHPPWAWDDDPDDDDDLQKDKTKTKDAPPPDDWDQDPVRDTPGDAFIWIWMFIDDPNATAKIKIWHQHPVRDTKIWMWGADPVSRITGTDQAKDKDFPFPPDPDDDDDDGDIDIDIGHTIPDDDD

pLDDT: mean 84.79, std 18.38, range [32.78, 98.38]

Secondary structure (DSSP, 8-state):
--SBGGGGSSB-SS-TTSBPTT-EE---SSPPP-TT-EEEEEEE-GGGPPPEE-TTS-EEPPTT-EEEEEEEETTEEEEEEEEEE-TTS-EEEEEEEEPTTSS-EEEPSS-EEEE------S--TT-----EEEEPPPB----

Sequence (143 aa):
MPNLLSATGCVNTQNPAQPANGLIPYEPAAPFWSDNATKERWLAVPNSTSIGVGSDGDFGLPNGTVLMKHFRLGGNLIETRLFMRHPDGDWAGYTYEWNEQGSDAALLPAGKVKDLGAARRGRTRADRNASSVTLPRPVARWA

Radius of gyration: 16.86 Å; chains: 1; bounding box: 45×36×48 Å